Protein AF-A0A962Z8K6-F1 (afdb_monomer)

Sequence (68 aa):
MRRRHVLATSVFCLPFLATAAMAEPVTITFLHTNDIYEISPDDGQGGFGELATLLERERAANPLTVTT

pLDDT: mean 83.24, std 17.71, range [52.34, 98.5]

Secondary structure (DSSP, 8-state):
-HHHHHHHHHHHHHHHHTTTT-PPP---EEE-------SS-BTTB-HHHHHHHHHHHHHHH-SSEEE-

Foldseek 3Di:
DVVVVVVVVVVVCVVVVVPPDPDDDDDAAEAEDDDQVDQDDDVNDDHPVVVVVVVVVVCVVHVHYDYD

Solvent-accessible surface area (backbone atoms only — not comparable to full-atom values): 4402 Å² total; per-residue (Å²): 119,72,71,62,54,56,56,53,55,58,60,70,51,51,71,72,68,70,65,80,75,84,74,78,90,77,78,74,46,76,50,75,68,73,87,71,92,51,65,60,50,57,98,84,46,63,22,52,70,51,50,50,54,50,52,52,53,52,49,72,76,35,92,48,62,48,77,83

Radius of gyration: 26.73 Å; Cα contacts (8 Å, |Δi|>4): 36; chains: 1; bounding box: 75×23×48 Å

Mean predicted aligned error: 10.58 Å

Structure (mmCIF, N/CA/C/O backbone):
data_AF-A0A962Z8K6-F1
#
_entry.id   AF-A0A962Z8K6-F1
#
loop_
_atom_site.group_PDB
_atom_site.id
_atom_site.type_symbol
_atom_site.label_atom_id
_atom_site.label_alt_id
_atom_site.label_comp_id
_atom_site.label_asym_id
_atom_site.label_entity_id
_atom_site.label_seq_id
_atom_site.pdbx_PDB_ins_code
_atom_site.Cartn_x
_atom_site.Cartn_y
_atom_site.Cartn_z
_atom_site.occupancy
_atom_site.B_iso_or_equiv
_atom_site.auth_seq_id
_atom_site.auth_comp_id
_atom_site.auth_asym_id
_atom_site.auth_atom_id
_atom_site.pdbx_PDB_model_num
ATOM 1 N N . MET A 1 1 ? 57.636 -8.930 -33.083 1.00 54.81 1 MET A N 1
ATOM 2 C CA . MET A 1 1 ? 56.358 -9.674 -32.948 1.00 54.81 1 MET A CA 1
ATOM 3 C C . MET A 1 1 ? 55.543 -9.331 -31.689 1.00 54.81 1 MET A C 1
ATOM 5 O O . MET A 1 1 ? 54.330 -9.301 -31.801 1.00 54.81 1 MET A O 1
ATOM 9 N N . ARG A 1 2 ? 56.127 -8.957 -30.533 1.00 56.81 2 ARG A N 1
ATOM 10 C CA . ARG A 1 2 ? 55.368 -8.625 -29.294 1.00 56.81 2 ARG A CA 1
ATOM 11 C C . ARG A 1 2 ? 54.355 -7.462 -29.379 1.00 56.81 2 ARG A C 1
ATOM 13 O O . ARG A 1 2 ? 53.329 -7.529 -28.720 1.00 56.81 2 ARG A O 1
ATOM 20 N N . ARG A 1 3 ? 54.584 -6.431 -30.205 1.00 55.31 3 ARG A N 1
ATOM 21 C CA . ARG A 1 3 ? 53.669 -5.267 -30.328 1.00 55.31 3 ARG A CA 1
ATOM 22 C C . ARG A 1 3 ? 52.325 -5.587 -31.003 1.00 55.31 3 ARG A C 1
ATOM 24 O O . ARG A 1 3 ? 51.334 -4.933 -30.708 1.00 55.31 3 ARG A O 1
ATOM 31 N N . ARG A 1 4 ? 52.282 -6.601 -31.878 1.00 54.72 4 ARG A N 1
ATOM 32 C CA . ARG A 1 4 ? 51.056 -7.011 -32.595 1.00 54.72 4 ARG A CA 1
ATOM 33 C C . ARG A 1 4 ? 50.108 -7.807 -31.694 1.00 54.72 4 ARG A C 1
ATOM 35 O O . ARG A 1 4 ? 48.901 -7.682 -31.834 1.00 54.72 4 ARG A O 1
ATOM 42 N N . HIS A 1 5 ? 50.657 -8.562 -30.739 1.00 52.34 5 HIS A N 1
ATOM 43 C CA . HIS A 1 5 ? 49.863 -9.295 -29.753 1.00 52.34 5 HIS A CA 1
ATOM 44 C C . HIS A 1 5 ? 49.243 -8.364 -28.709 1.00 52.34 5 HIS A C 1
ATOM 46 O O . HIS A 1 5 ? 48.085 -8.548 -28.379 1.00 52.34 5 HIS A O 1
ATOM 52 N N . VAL A 1 6 ? 49.959 -7.321 -28.264 1.00 54.78 6 VAL A N 1
ATOM 53 C CA . VAL A 1 6 ? 49.408 -6.335 -27.312 1.00 54.78 6 VAL A CA 1
ATOM 54 C C . VAL A 1 6 ? 48.189 -5.615 -27.901 1.00 54.78 6 VAL A C 1
ATOM 56 O O . VAL A 1 6 ? 47.168 -5.532 -27.233 1.00 54.78 6 VAL A O 1
ATOM 59 N N . LEU A 1 7 ? 48.252 -5.191 -29.170 1.00 53.50 7 LEU A N 1
ATOM 60 C CA . LEU A 1 7 ? 47.120 -4.572 -29.878 1.00 53.50 7 LEU A CA 1
ATOM 61 C C . LEU A 1 7 ? 45.928 -5.527 -30.065 1.00 53.50 7 LEU A C 1
ATOM 63 O O . LEU A 1 7 ? 44.783 -5.107 -29.921 1.00 53.50 7 LEU A O 1
ATOM 67 N N . ALA A 1 8 ? 46.184 -6.805 -30.357 1.00 55.59 8 ALA A N 1
ATOM 68 C CA . ALA A 1 8 ? 45.131 -7.806 -30.534 1.00 55.59 8 ALA A CA 1
ATOM 69 C C . ALA A 1 8 ? 44.389 -8.116 -29.220 1.00 55.59 8 ALA A C 1
ATOM 71 O O . ALA A 1 8 ? 43.169 -8.263 -29.226 1.00 55.59 8 ALA A O 1
ATOM 72 N N . THR A 1 9 ? 45.099 -8.146 -28.087 1.00 55.16 9 THR A N 1
ATOM 73 C CA . THR A 1 9 ? 44.487 -8.354 -26.766 1.00 55.16 9 THR A CA 1
ATOM 74 C C . THR A 1 9 ? 43.654 -7.145 -26.320 1.00 55.16 9 THR A C 1
ATOM 76 O O . THR A 1 9 ? 42.611 -7.320 -25.698 1.00 55.16 9 THR A O 1
ATOM 79 N N . SER A 1 10 ? 44.060 -5.918 -26.674 1.00 55.91 10 SER A N 1
ATOM 80 C CA . SER A 1 10 ? 43.306 -4.694 -26.350 1.00 55.91 10 SER A CA 1
ATOM 81 C C . SER A 1 10 ? 41.939 -4.631 -27.039 1.00 55.91 10 SER A C 1
ATOM 83 O O . SER A 1 10 ? 40.969 -4.204 -26.423 1.00 55.91 10 SER A O 1
ATOM 85 N N . VAL A 1 11 ? 41.843 -5.083 -28.294 1.00 59.12 11 VAL A N 1
ATOM 86 C CA . VAL A 1 11 ? 40.584 -5.069 -29.066 1.00 59.12 11 VAL A CA 1
ATOM 87 C C . VAL A 1 11 ? 39.601 -6.137 -28.571 1.00 59.12 11 VAL A C 1
ATOM 89 O O . VAL A 1 11 ? 38.395 -5.908 -28.581 1.00 59.12 11 VAL A O 1
ATOM 92 N N . PHE A 1 12 ? 40.097 -7.273 -28.071 1.00 60.16 12 PHE A N 1
ATOM 93 C CA . PHE A 1 12 ? 39.252 -8.368 -27.580 1.00 60.16 12 PHE A CA 1
ATOM 94 C C . PHE A 1 12 ? 38.524 -8.043 -26.258 1.00 60.16 12 PHE A C 1
ATOM 96 O O . PHE A 1 12 ? 37.474 -8.617 -25.982 1.00 60.16 12 PHE A O 1
ATOM 103 N N . CYS A 1 13 ? 39.032 -7.092 -25.462 1.00 59.66 13 CYS A N 1
ATOM 104 C CA . CYS A 1 13 ? 38.382 -6.636 -24.223 1.00 59.66 13 CYS A CA 1
ATOM 105 C C . CYS A 1 13 ? 37.340 -5.519 -24.420 1.00 59.66 13 CYS A C 1
ATOM 107 O O . CYS A 1 13 ? 36.534 -5.293 -23.519 1.00 59.66 13 CYS A O 1
ATOM 109 N N . LEU A 1 14 ? 37.313 -4.825 -25.567 1.00 59.59 14 LEU A N 1
ATOM 110 C CA . LEU A 1 14 ? 36.334 -3.758 -25.829 1.00 59.59 14 LEU A CA 1
ATOM 111 C C . LEU A 1 14 ? 34.853 -4.189 -25.726 1.00 59.59 14 LEU A C 1
ATOM 113 O O . LEU A 1 14 ? 34.078 -3.420 -25.157 1.00 59.59 14 LEU A O 1
ATO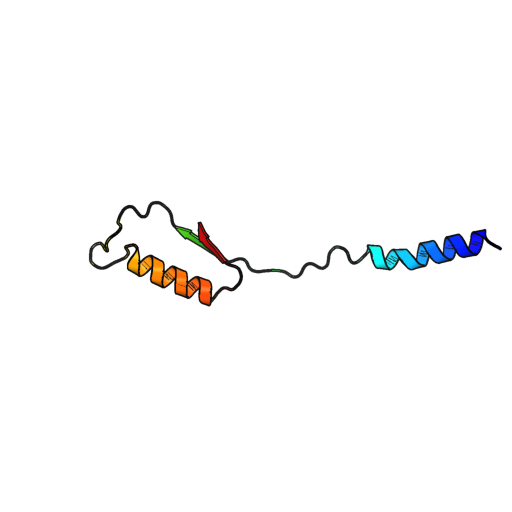M 117 N N . PRO A 1 15 ? 34.414 -5.370 -26.214 1.00 59.94 15 PRO A N 1
ATOM 118 C CA . PRO A 1 15 ? 33.002 -5.750 -26.117 1.00 59.94 15 PRO A CA 1
ATOM 119 C C . PRO A 1 15 ? 32.544 -6.044 -24.680 1.00 59.94 15 PRO A C 1
ATOM 121 O O . PRO A 1 15 ? 31.360 -5.903 -24.387 1.00 59.94 15 PRO A O 1
ATOM 124 N N . PHE A 1 16 ? 33.456 -6.374 -23.757 1.00 60.91 16 PHE A N 1
ATOM 125 C CA . PHE A 1 16 ? 33.116 -6.595 -22.344 1.00 60.91 16 PHE A CA 1
ATOM 126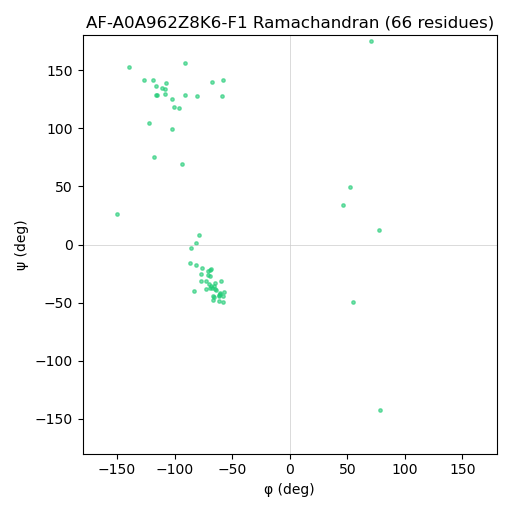 C C . PHE A 1 16 ? 32.863 -5.295 -21.568 1.00 60.91 16 PHE A C 1
ATOM 128 O O . PHE A 1 16 ? 32.194 -5.323 -20.542 1.00 60.91 16 PHE A O 1
ATOM 135 N N . LEU A 1 17 ? 33.342 -4.146 -22.058 1.00 59.97 17 LEU A N 1
ATOM 136 C CA . LEU A 1 17 ? 33.056 -2.830 -21.469 1.00 59.97 17 LEU A CA 1
ATOM 137 C C . LEU A 1 17 ? 31.691 -2.267 -21.907 1.00 59.97 17 LEU A C 1
ATOM 139 O O . LEU A 1 17 ? 31.162 -1.373 -21.253 1.00 59.97 17 LEU A O 1
ATOM 143 N N . ALA A 1 18 ? 31.100 -2.798 -22.983 1.00 59.44 18 ALA A N 1
ATOM 144 C CA . ALA A 1 18 ? 29.837 -2.312 -23.546 1.00 59.44 18 ALA A CA 1
ATOM 145 C C . ALA A 1 18 ? 28.575 -2.909 -22.885 1.00 59.44 18 ALA A C 1
ATOM 147 O O . ALA A 1 18 ? 27.463 -2.514 -23.219 1.00 59.44 18 ALA A O 1
ATOM 148 N N . THR A 1 19 ? 28.720 -3.831 -21.928 1.00 60.62 19 THR A N 1
ATOM 149 C CA . THR A 1 19 ? 27.591 -4.482 -21.228 1.00 60.62 19 THR A CA 1
ATOM 150 C C . THR A 1 19 ? 26.987 -3.647 -20.088 1.00 60.62 19 THR A C 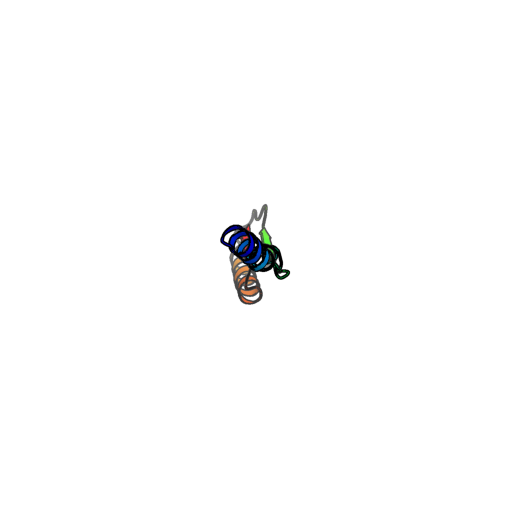1
ATOM 152 O O . THR A 1 19 ? 26.070 -4.101 -19.408 1.00 60.62 19 THR A O 1
ATOM 155 N N . ALA A 1 20 ? 27.488 -2.435 -19.844 1.00 61.12 20 ALA A N 1
ATOM 156 C CA . ALA A 1 20 ? 27.239 -1.706 -18.601 1.00 61.12 20 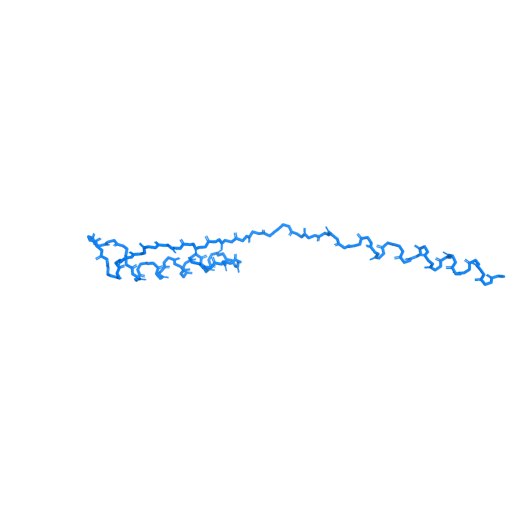ALA A CA 1
ATOM 157 C C . ALA A 1 20 ? 25.869 -0.999 -18.476 1.00 61.12 20 ALA A C 1
ATOM 159 O O . ALA A 1 20 ? 25.691 -0.249 -17.523 1.00 61.12 20 ALA A O 1
ATOM 160 N N . ALA A 1 21 ? 24.901 -1.179 -19.383 1.00 64.69 21 ALA A N 1
ATOM 161 C CA . ALA A 1 21 ? 23.683 -0.351 -19.336 1.00 64.69 21 ALA A CA 1
ATOM 162 C C . ALA A 1 21 ? 22.386 -0.997 -19.854 1.00 64.69 21 ALA A C 1
ATOM 164 O O . ALA A 1 21 ? 21.480 -0.290 -20.285 1.00 64.69 21 ALA A O 1
ATOM 165 N N . MET A 1 22 ? 22.258 -2.323 -19.805 1.00 68.19 22 MET A N 1
ATOM 166 C CA . MET A 1 22 ? 20.975 -2.989 -20.074 1.00 68.19 22 MET A CA 1
ATOM 167 C C . MET A 1 22 ? 20.242 -3.213 -18.744 1.00 68.19 22 MET A C 1
ATOM 169 O O . MET A 1 22 ? 20.177 -4.333 -18.250 1.00 68.19 22 MET A O 1
ATOM 173 N N . ALA A 1 23 ? 19.773 -2.136 -18.111 1.00 75.62 23 ALA A N 1
ATOM 174 C CA . ALA A 1 23 ? 18.900 -2.260 -16.946 1.00 75.62 23 ALA A CA 1
ATOM 175 C C . ALA A 1 23 ? 17.470 -2.531 -17.423 1.00 75.62 23 ALA A C 1
ATOM 177 O O . ALA A 1 23 ? 16.944 -1.796 -18.262 1.00 75.62 23 ALA A O 1
ATOM 178 N N . GLU A 1 24 ? 16.846 -3.584 -16.903 1.00 84.56 24 GLU A N 1
ATOM 179 C CA . GLU A 1 24 ? 15.436 -3.850 -17.172 1.00 84.56 24 GLU A CA 1
ATOM 180 C C . GLU A 1 24 ? 14.569 -2.762 -16.516 1.00 84.56 24 GLU A C 1
ATOM 182 O O . GLU A 1 24 ? 14.871 -2.330 -15.400 1.00 84.56 24 GLU A O 1
ATOM 187 N N . PRO A 1 25 ? 13.498 -2.290 -17.178 1.00 89.19 25 PRO A N 1
ATOM 188 C CA . PRO A 1 25 ? 12.519 -1.430 -16.532 1.00 89.19 25 PRO A CA 1
ATOM 189 C C . PRO A 1 25 ? 11.902 -2.149 -15.333 1.00 89.19 25 PRO A C 1
ATOM 191 O O . PRO A 1 25 ? 11.392 -3.261 -15.457 1.00 89.19 25 PRO A O 1
ATOM 194 N N . VAL A 1 26 ? 11.916 -1.494 -14.177 1.00 92.69 26 VAL A N 1
ATOM 195 C CA . VAL A 1 26 ? 11.338 -2.021 -12.940 1.00 92.69 26 VAL A CA 1
ATOM 196 C C . VAL A 1 26 ? 10.180 -1.127 -12.515 1.00 92.69 26 VAL A C 1
ATOM 198 O O . VAL A 1 26 ? 10.288 0.097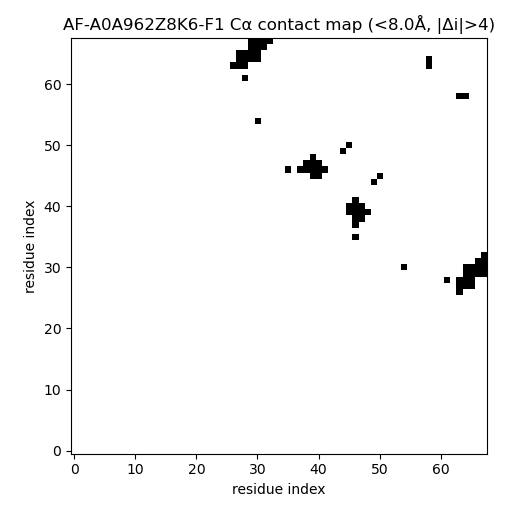 -12.555 1.00 92.69 26 VAL A O 1
ATOM 201 N N . THR A 1 27 ? 9.069 -1.734 -12.098 1.00 95.56 27 THR A N 1
ATOM 202 C CA . THR A 1 27 ? 7.947 -1.008 -11.487 1.00 95.56 27 THR A CA 1
ATOM 203 C C . THR A 1 27 ? 8.143 -0.957 -9.977 1.00 95.56 27 THR A C 1
ATOM 205 O O . THR A 1 27 ? 8.370 -1.993 -9.355 1.00 95.56 27 THR A O 1
ATOM 208 N N . ILE A 1 28 ? 8.054 0.241 -9.399 1.00 97.00 28 ILE A N 1
ATOM 209 C CA . ILE A 1 28 ? 8.101 0.471 -7.951 1.00 97.00 28 ILE A CA 1
ATOM 210 C C . ILE A 1 28 ? 6.744 1.023 -7.523 1.00 97.00 28 ILE A C 1
ATOM 212 O O . ILE A 1 28 ? 6.271 2.010 -8.090 1.00 97.00 28 ILE A O 1
ATOM 216 N N . THR A 1 29 ? 6.144 0.410 -6.508 1.00 98.12 29 THR A N 1
ATOM 217 C CA . THR A 1 29 ? 4.851 0.822 -5.957 1.00 98.12 29 THR A CA 1
ATOM 218 C C . THR A 1 29 ? 5.078 1.626 -4.680 1.00 98.12 29 THR A C 1
ATOM 220 O O . THR A 1 29 ? 5.626 1.116 -3.705 1.0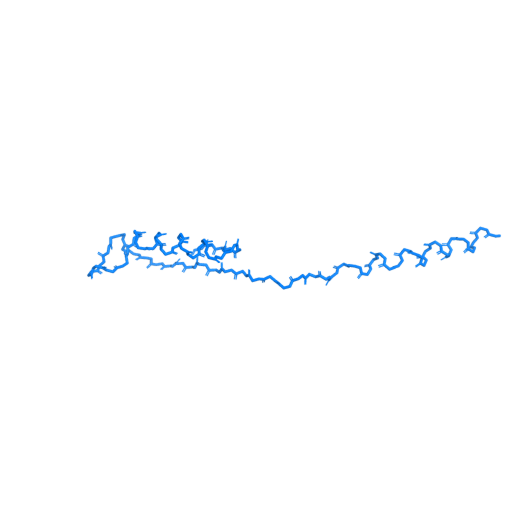0 98.12 29 THR A O 1
ATOM 223 N N . PHE A 1 30 ? 4.658 2.890 -4.668 1.00 98.31 30 PHE A N 1
ATOM 224 C CA . PHE A 1 30 ? 4.707 3.739 -3.476 1.00 98.31 30 PHE A CA 1
ATOM 225 C C . PHE A 1 30 ? 3.347 3.723 -2.778 1.00 98.31 30 PHE A C 1
ATOM 227 O O . PHE A 1 30 ? 2.350 4.159 -3.349 1.00 98.31 30 PHE A O 1
ATOM 234 N N . LEU A 1 31 ? 3.314 3.231 -1.541 1.00 98.25 31 LEU A N 1
ATOM 235 C CA . LEU A 1 31 ? 2.146 3.292 -0.666 1.00 98.25 31 LEU A CA 1
ATOM 236 C C . LEU A 1 31 ? 2.373 4.412 0.343 1.00 98.25 31 LEU A C 1
ATOM 238 O O . LEU A 1 31 ? 3.105 4.232 1.314 1.00 98.25 31 LEU A O 1
ATOM 242 N N . HIS A 1 32 ? 1.783 5.573 0.090 1.00 98.00 32 HIS A N 1
ATOM 243 C CA . HIS A 1 32 ? 1.970 6.745 0.933 1.00 98.00 32 HIS A CA 1
ATOM 244 C C . HIS A 1 32 ? 0.711 7.062 1.734 1.00 98.00 32 HIS A C 1
ATOM 246 O O . HIS A 1 32 ? -0.385 7.110 1.175 1.00 98.00 32 HIS A O 1
ATOM 252 N N . THR A 1 33 ? 0.885 7.320 3.026 1.00 96.56 33 THR A N 1
ATOM 253 C CA . THR A 1 33 ? -0.151 7.897 3.884 1.00 96.56 33 THR A CA 1
ATOM 254 C C . THR A 1 33 ? 0.385 9.131 4.580 1.00 96.56 33 THR A C 1
ATOM 256 O O . THR A 1 33 ? 1.527 9.153 5.029 1.00 96.56 33 THR A O 1
ATOM 259 N N . ASN A 1 34 ? -0.450 10.147 4.723 1.00 96.12 34 ASN A N 1
ATOM 260 C CA . ASN A 1 34 ? -0.116 11.348 5.466 1.00 96.12 34 ASN A CA 1
ATOM 261 C C . ASN A 1 34 ? -1.333 11.78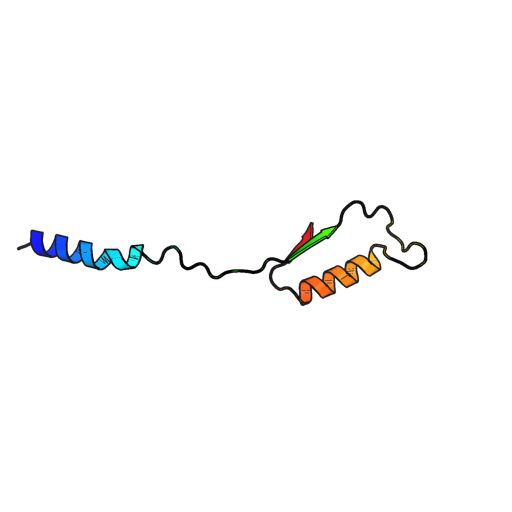5 6.282 1.00 96.12 34 ASN A C 1
ATOM 263 O O . ASN A 1 34 ? -2.458 11.456 5.914 1.00 96.12 34 ASN A O 1
ATOM 267 N N . ASP A 1 35 ? -1.076 12.472 7.397 1.00 94.50 35 ASP A N 1
ATOM 268 C CA . ASP A 1 35 ? -2.100 13.166 8.176 1.00 94.50 35 ASP A CA 1
ATOM 269 C C . ASP A 1 35 ? -3.311 12.289 8.551 1.00 94.50 35 ASP A C 1
ATOM 271 O O . ASP A 1 35 ? -4.460 12.663 8.350 1.00 94.50 35 ASP A O 1
ATOM 275 N N . ILE A 1 36 ? -3.058 11.091 9.096 1.00 89.62 36 ILE A N 1
ATOM 276 C CA . ILE A 1 36 ? -4.137 10.126 9.372 1.00 89.62 36 ILE A CA 1
ATOM 277 C C . ILE A 1 36 ? -5.121 10.648 10.435 1.00 89.62 36 ILE A C 1
ATOM 279 O O . ILE A 1 36 ? -6.306 10.367 10.320 1.00 89.62 36 ILE A O 1
ATOM 283 N N . TYR A 1 37 ? -4.648 11.435 11.412 1.00 90.75 37 TYR A N 1
ATOM 284 C CA . TYR A 1 37 ? -5.378 12.049 12.543 1.00 90.75 37 TYR A CA 1
ATOM 285 C C . TYR A 1 37 ? -6.184 11.098 13.449 1.00 90.75 37 TYR A C 1
ATOM 287 O O . TYR A 1 37 ? -5.991 11.130 14.663 1.00 90.75 37 TYR A O 1
ATOM 295 N N . GLU A 1 38 ? -7.016 10.227 12.887 1.00 94.00 38 GLU A N 1
ATOM 296 C CA . GLU A 1 38 ? -7.904 9.310 13.588 1.00 94.00 38 GLU A CA 1
ATOM 297 C C . GLU A 1 38 ? -7.353 7.879 13.610 1.00 94.00 38 GLU A C 1
ATOM 299 O O . GLU A 1 38 ? -7.038 7.268 12.586 1.00 94.00 38 GLU A O 1
ATOM 304 N N . ILE A 1 39 ? -7.234 7.318 14.815 1.00 93.50 39 ILE A N 1
ATOM 305 C CA . ILE A 1 39 ? -6.763 5.937 15.010 1.00 93.50 39 ILE A CA 1
ATOM 306 C C . ILE A 1 39 ? -7.919 4.948 14.820 1.00 93.50 39 ILE A C 1
ATOM 308 O O . ILE A 1 39 ? -7.735 3.873 14.239 1.00 93.50 39 ILE A O 1
ATOM 312 N N . SER A 1 40 ? -9.101 5.301 15.326 1.00 95.50 40 SER A N 1
ATOM 313 C CA . SER A 1 40 ? -10.334 4.530 15.174 1.00 95.50 40 SER A CA 1
ATOM 314 C C . SER A 1 40 ? -11.117 4.964 13.934 1.00 95.50 40 SER A C 1
ATOM 316 O O . SER A 1 40 ? -10.969 6.105 13.505 1.00 95.50 40 SER A O 1
ATOM 318 N N . PRO A 1 41 ? -11.970 4.087 13.380 1.00 95.00 41 PRO A N 1
ATOM 319 C CA . PRO A 1 41 ? -12.875 4.472 12.304 1.00 95.00 41 PRO A CA 1
ATOM 320 C C . PRO A 1 41 ? -13.798 5.623 12.720 1.00 95.00 41 PRO A C 1
ATOM 322 O O . PRO A 1 41 ? -14.312 5.616 13.841 1.00 95.00 41 PRO A O 1
ATOM 325 N N . ASP A 1 42 ? -14.054 6.541 11.791 1.00 93.81 42 ASP A N 1
ATOM 326 C CA . ASP A 1 42 ? -15.085 7.578 11.900 1.00 93.81 42 ASP A CA 1
ATOM 327 C C . ASP A 1 42 ? -16.229 7.235 10.938 1.00 93.81 42 ASP A C 1
ATOM 329 O O . ASP A 1 42 ? -15.986 6.844 9.795 1.00 93.81 42 ASP A O 1
ATOM 333 N N . ASP A 1 43 ? -17.471 7.246 11.428 1.00 94.06 43 ASP A N 1
ATOM 334 C CA . ASP A 1 43 ? -18.651 6.728 10.710 1.00 94.06 43 ASP A CA 1
ATOM 335 C C . ASP A 1 43 ? -18.436 5.343 10.049 1.00 94.06 43 ASP A C 1
ATOM 337 O O . ASP A 1 43 ? -18.987 5.012 8.994 1.00 94.06 43 ASP A O 1
ATOM 341 N N . GLY A 1 44 ? -17.623 4.499 10.695 1.00 92.88 44 GLY A N 1
ATOM 342 C CA . GLY A 1 44 ? -17.310 3.144 10.238 1.00 92.88 44 GLY A CA 1
ATOM 343 C C . GLY A 1 44 ? -16.297 3.057 9.093 1.00 92.88 44 GLY A C 1
ATOM 344 O O . GLY A 1 44 ? -16.159 1.978 8.522 1.00 92.88 44 GLY A O 1
ATOM 345 N N . GLN A 1 45 ? -15.593 4.142 8.763 1.00 92.75 45 GLN A N 1
ATOM 346 C CA . GLN A 1 45 ? -14.586 4.179 7.701 1.00 92.75 45 GLN A CA 1
ATOM 347 C C . GLN A 1 45 ? -13.198 4.528 8.243 1.00 92.75 45 GLN A C 1
ATOM 349 O O . GLN A 1 45 ? -13.042 5.383 9.116 1.00 92.75 45 GLN A O 1
ATOM 354 N N . GLY A 1 46 ? -12.172 3.884 7.687 1.00 93.94 46 GLY A N 1
ATOM 355 C CA . GLY A 1 46 ? -10.777 4.208 7.945 1.00 93.94 46 GLY A CA 1
ATOM 356 C C . GLY A 1 46 ? -10.251 3.675 9.277 1.00 93.94 46 GLY A C 1
ATOM 357 O O . GLY A 1 46 ? -10.535 2.552 9.703 1.00 93.94 46 GLY A O 1
ATOM 358 N N . GLY A 1 47 ? -9.400 4.473 9.919 1.00 95.44 47 GLY A N 1
ATOM 359 C CA . GLY A 1 47 ? -8.622 4.047 11.075 1.00 95.44 47 GLY A CA 1
ATOM 360 C C . GLY A 1 47 ? -7.506 3.055 10.726 1.00 95.44 47 GLY A C 1
ATOM 361 O O . GLY A 1 47 ? -7.333 2.592 9.594 1.00 95.44 47 GLY A O 1
ATOM 362 N N . PHE A 1 48 ? -6.706 2.717 11.734 1.00 96.19 48 PHE A N 1
ATOM 363 C CA . PHE A 1 48 ? -5.477 1.946 11.526 1.00 96.19 48 PHE A CA 1
ATOM 364 C C . PHE A 1 48 ? -5.738 0.481 11.160 1.00 96.19 48 PHE A C 1
ATOM 366 O O . PHE A 1 48 ? -4.910 -0.131 10.490 1.00 96.19 48 PHE A O 1
ATOM 373 N N . GLY A 1 49 ? -6.875 -0.086 11.573 1.00 96.00 49 GLY A N 1
ATOM 374 C CA . GLY A 1 49 ? -7.234 -1.468 11.244 1.00 96.00 49 GLY A CA 1
ATOM 375 C C . GLY A 1 49 ? -7.503 -1.664 9.751 1.00 96.00 49 GLY A C 1
ATOM 376 O O . GLY A 1 49 ? -6.946 -2.571 9.126 1.00 96.00 49 GLY A O 1
ATOM 377 N N . GLU A 1 50 ? -8.312 -0.782 9.162 1.00 96.06 50 GLU A N 1
ATOM 378 C CA . GLU A 1 50 ? -8.592 -0.816 7.726 1.00 96.06 50 GLU A CA 1
ATOM 379 C C . GLU A 1 50 ? -7.334 -0.481 6.918 1.00 96.06 50 GLU A C 1
ATOM 381 O O . GLU A 1 50 ? -6.983 -1.215 5.992 1.00 96.06 50 GLU A O 1
ATOM 386 N N . LEU A 1 51 ? -6.585 0.552 7.327 1.00 97.12 51 LEU A N 1
ATOM 387 C CA . LEU A 1 51 ? -5.323 0.902 6.679 1.00 97.12 51 LEU A CA 1
ATOM 388 C C . LEU A 1 51 ? -4.321 -0.263 6.699 1.00 97.12 51 LEU A C 1
ATOM 390 O O . LEU A 1 51 ? -3.707 -0.556 5.675 1.00 97.12 51 LEU A O 1
ATOM 394 N N . ALA A 1 52 ? -4.163 -0.957 7.829 1.00 97.19 52 ALA A N 1
ATOM 395 C CA . ALA A 1 52 ? -3.266 -2.107 7.929 1.00 97.19 52 ALA A CA 1
ATOM 396 C C . ALA A 1 52 ? -3.670 -3.232 6.965 1.00 97.19 52 ALA A C 1
ATOM 398 O O . ALA A 1 52 ? -2.812 -3.786 6.276 1.00 97.19 52 ALA A O 1
ATOM 399 N N . THR A 1 53 ? -4.972 -3.506 6.862 1.00 98.12 53 THR A N 1
ATOM 400 C CA . THR A 1 53 ? -5.522 -4.505 5.933 1.00 98.12 53 THR A CA 1
ATOM 401 C C . THR A 1 53 ? -5.216 -4.141 4.478 1.00 98.12 53 THR A C 1
ATOM 403 O O . THR A 1 53 ? -4.794 -4.991 3.691 1.00 98.12 53 THR A O 1
ATOM 406 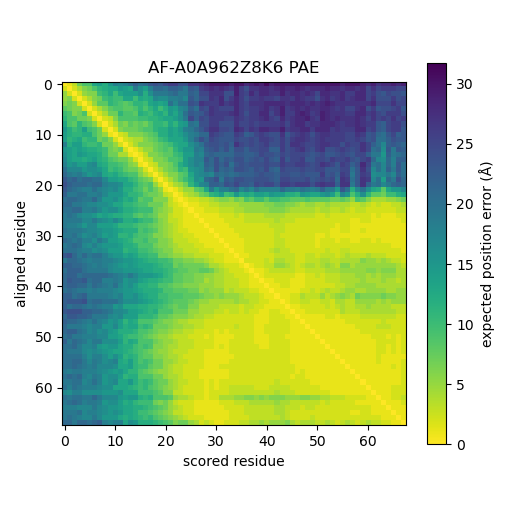N N . LEU A 1 54 ? -5.380 -2.866 4.112 1.00 97.56 54 LEU A N 1
ATOM 407 C CA . LEU A 1 54 ? -5.057 -2.381 2.770 1.00 97.56 54 LEU A CA 1
ATOM 408 C C . LEU A 1 54 ? -3.554 -2.465 2.484 1.00 97.56 54 LEU A C 1
ATOM 410 O O . LEU A 1 54 ? -3.163 -2.966 1.432 1.00 97.56 54 LEU A O 1
ATOM 414 N N . LEU A 1 55 ? -2.705 -2.037 3.421 1.00 98.12 55 LEU A N 1
ATOM 415 C CA . LEU A 1 55 ? -1.251 -2.109 3.262 1.00 98.12 55 LEU A CA 1
ATOM 416 C C . LEU A 1 55 ? -0.766 -3.549 3.080 1.00 98.12 55 LEU A C 1
ATOM 418 O O . LEU A 1 55 ? 0.098 -3.793 2.240 1.00 98.12 55 LEU A O 1
ATOM 422 N N . GLU A 1 56 ? -1.308 -4.502 3.839 1.00 98.38 56 GLU A N 1
ATOM 423 C CA . GLU A 1 56 ? -0.979 -5.921 3.692 1.00 98.38 56 GLU A CA 1
ATOM 424 C C . GLU A 1 56 ? -1.357 -6.439 2.301 1.00 98.38 56 GLU A C 1
ATOM 426 O O . GLU A 1 56 ? -0.516 -7.020 1.608 1.00 98.38 56 GLU A O 1
ATOM 431 N N . ARG A 1 57 ? -2.586 -6.156 1.851 1.00 98.50 57 ARG A N 1
ATOM 432 C CA . ARG A 1 57 ? -3.068 -6.552 0.523 1.00 98.50 57 ARG A CA 1
ATOM 433 C C . ARG A 1 57 ? -2.191 -5.992 -0.596 1.00 98.50 57 ARG A C 1
ATOM 435 O O . ARG A 1 57 ? -1.778 -6.738 -1.482 1.00 98.50 57 ARG A O 1
ATOM 442 N N . GLU A 1 58 ? -1.904 -4.693 -0.565 1.00 98.25 58 GLU A N 1
ATOM 443 C CA . GLU A 1 58 ? -1.155 -4.037 -1.638 1.00 98.25 58 GLU A CA 1
ATOM 444 C C . GLU A 1 58 ? 0.310 -4.475 -1.670 1.00 98.25 58 GLU A C 1
ATOM 446 O O . GLU A 1 58 ? 0.856 -4.703 -2.749 1.00 98.25 58 GLU A O 1
ATOM 451 N N . ARG A 1 59 ? 0.941 -4.680 -0.509 1.00 97.75 59 ARG A N 1
ATOM 452 C CA . ARG A 1 59 ? 2.302 -5.236 -0.439 1.00 97.75 59 ARG A CA 1
ATOM 453 C C . ARG A 1 59 ? 2.362 -6.676 -0.943 1.00 97.75 59 ARG A C 1
ATOM 455 O O . ARG A 1 59 ? 3.346 -7.048 -1.571 1.00 97.75 59 ARG A O 1
ATOM 462 N N . ALA A 1 60 ? 1.325 -7.478 -0.700 1.00 97.88 60 ALA A N 1
ATOM 463 C CA . ALA A 1 60 ? 1.250 -8.841 -1.223 1.00 97.88 60 ALA A CA 1
ATOM 464 C C . ALA A 1 60 ? 1.079 -8.870 -2.754 1.00 97.88 60 ALA A C 1
ATOM 466 O O . ALA A 1 60 ? 1.637 -9.741 -3.418 1.00 97.88 60 ALA A O 1
ATOM 467 N N . ALA A 1 61 ? 0.339 -7.913 -3.320 1.00 98.12 61 ALA A N 1
ATOM 468 C CA . ALA A 1 61 ? 0.138 -7.796 -4.764 1.00 98.12 61 ALA A CA 1
ATOM 469 C C . ALA A 1 61 ? 1.346 -7.190 -5.507 1.00 98.12 61 ALA A C 1
ATOM 471 O O . ALA A 1 61 ? 1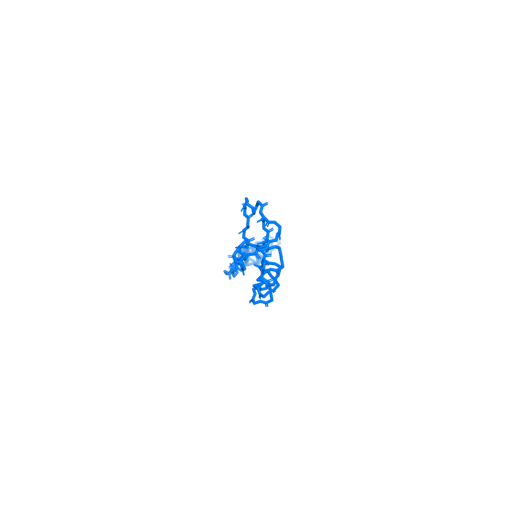.527 -7.453 -6.697 1.00 98.12 61 ALA A O 1
ATOM 472 N N . ASN A 1 62 ? 2.176 -6.393 -4.823 1.00 97.81 62 ASN A N 1
ATOM 473 C CA . ASN A 1 62 ? 3.266 -5.626 -5.424 1.00 97.81 62 ASN A CA 1
ATOM 474 C C . ASN A 1 62 ? 4.627 -5.986 -4.788 1.00 97.81 62 ASN A C 1
ATOM 476 O O . ASN A 1 62 ? 4.944 -5.517 -3.691 1.00 97.81 62 ASN A O 1
ATOM 480 N N . PRO A 1 63 ? 5.493 -6.756 -5.474 1.00 93.56 63 PRO A N 1
ATOM 481 C CA . PRO A 1 63 ? 6.730 -7.278 -4.882 1.00 93.56 63 PRO A CA 1
ATOM 482 C C . PRO A 1 63 ? 7.789 -6.205 -4.579 1.00 93.56 63 PRO A C 1
ATOM 484 O O . PRO A 1 63 ? 8.671 -6.435 -3.755 1.00 93.56 63 PRO A O 1
ATOM 487 N N . LEU A 1 64 ? 7.716 -5.035 -5.224 1.00 97.06 64 LEU A N 1
ATOM 488 C CA . LEU A 1 64 ? 8.646 -3.917 -5.031 1.00 97.06 64 LEU A CA 1
ATOM 489 C C . LEU A 1 64 ? 7.906 -2.691 -4.505 1.00 97.06 64 LEU A C 1
ATOM 491 O O . LEU A 1 64 ? 7.637 -1.735 -5.233 1.00 97.06 64 LEU A O 1
ATOM 495 N N . THR A 1 65 ? 7.572 -2.750 -3.220 1.00 98.00 65 THR A N 1
ATOM 496 C CA . THR A 1 65 ? 6.792 -1.714 -2.544 1.00 98.00 65 THR A CA 1
ATOM 497 C C . THR A 1 65 ? 7.649 -0.882 -1.592 1.00 98.00 65 THR A C 1
ATOM 499 O O . THR A 1 65 ? 8.447 -1.424 -0.829 1.00 98.00 65 THR A O 1
ATOM 502 N N . VAL A 1 66 ? 7.431 0.434 -1.581 1.00 98.19 66 VAL A N 1
ATOM 503 C CA . VAL A 1 66 ? 7.952 1.376 -0.579 1.00 98.19 66 VAL A CA 1
ATOM 504 C C . VAL A 1 66 ? 6.764 1.985 0.160 1.00 98.19 66 VAL A C 1
ATOM 506 O O . VAL A 1 66 ? 5.836 2.474 -0.478 1.00 98.19 66 VAL A O 1
ATOM 509 N N . THR A 1 67 ? 6.765 1.953 1.495 1.00 97.44 67 THR A N 1
ATOM 510 C CA . THR A 1 67 ? 5.712 2.587 2.308 1.00 97.44 67 THR A CA 1
ATOM 511 C C . THR A 1 67 ? 6.259 3.797 3.048 1.00 97.44 67 THR A C 1
ATOM 513 O O . THR A 1 67 ? 7.339 3.697 3.632 1.00 97.44 67 THR A O 1
ATOM 516 N N . THR A 1 68 ? 5.516 4.906 3.023 1.00 94.69 68 THR A N 1
ATOM 517 C CA . THR A 1 68 ? 5.933 6.204 3.581 1.00 94.69 68 THR A CA 1
ATOM 518 C C . THR A 1 68 ? 4.809 6.921 4.298 1.00 94.69 68 THR A C 1
ATOM 520 O O . THR A 1 68 ? 3.722 7.027 3.682 1.00 94.69 68 THR A O 1
#